Protein AF-A0A8J4E881-F1 (afdb_monomer_lite)

Structure (mmCIF, N/CA/C/O backbone):
data_AF-A0A8J4E881-F1
#
_entry.id   AF-A0A8J4E881-F1
#
loop_
_atom_site.group_PDB
_atom_site.id
_atom_site.type_symbol
_atom_site.label_atom_id
_atom_site.label_alt_id
_atom_site.label_comp_id
_atom_site.label_asym_id
_atom_site.label_entity_id
_atom_site.label_seq_id
_atom_site.pdbx_PDB_ins_code
_atom_site.Cartn_x
_atom_site.Cartn_y
_atom_site.Cartn_z
_atom_site.occupancy
_atom_site.B_iso_or_equiv
_atom_site.auth_seq_id
_atom_site.auth_comp_id
_atom_site.auth_asym_id
_atom_site.auth_atom_id
_atom_site.pdbx_PDB_model_num
ATOM 1 N N . MET A 1 1 ? -41.630 -57.497 11.246 1.00 47.59 1 MET A N 1
ATOM 2 C CA . MET A 1 1 ? -40.999 -56.738 12.347 1.00 47.59 1 MET A CA 1
ATOM 3 C C . MET A 1 1 ? -40.760 -55.326 11.816 1.00 47.59 1 MET A C 1
ATOM 5 O O . MET A 1 1 ? -39.947 -55.170 10.918 1.00 47.59 1 MET A O 1
ATOM 9 N N . GLN A 1 2 ? -41.585 -54.354 12.213 1.00 46.34 2 GLN A N 1
ATOM 10 C CA . GLN A 1 2 ? -41.652 -53.006 11.626 1.00 46.34 2 GLN A CA 1
ATOM 11 C C . GLN A 1 2 ? -41.188 -52.011 12.700 1.00 46.34 2 GLN A C 1
ATOM 13 O O . GLN A 1 2 ? -41.728 -52.010 13.803 1.00 46.34 2 GLN A O 1
ATOM 18 N N . VAL A 1 3 ? -40.149 -51.227 12.415 1.00 49.75 3 VAL A N 1
ATOM 19 C CA . VAL A 1 3 ? -39.650 -50.172 13.313 1.00 49.75 3 VAL A CA 1
ATOM 20 C C . VAL A 1 3 ? -40.507 -48.911 13.144 1.00 49.75 3 VAL A C 1
ATOM 22 O O . VAL A 1 3 ? -40.731 -48.503 12.004 1.00 49.75 3 VAL A O 1
ATOM 25 N N . PRO A 1 4 ? -41.001 -48.275 14.223 1.00 56.31 4 PRO A N 1
ATOM 26 C CA . PRO A 1 4 ? -41.816 -47.076 14.087 1.00 56.31 4 PRO A CA 1
ATOM 27 C C . PRO A 1 4 ? -40.945 -45.857 13.758 1.00 56.31 4 PRO A C 1
ATOM 29 O O . PRO A 1 4 ? -39.987 -45.540 14.464 1.00 56.31 4 PRO A O 1
ATOM 32 N N . PHE A 1 5 ? -41.317 -45.147 12.695 1.00 55.34 5 PHE A N 1
ATOM 33 C CA . PHE A 1 5 ? -40.780 -43.835 12.348 1.00 55.34 5 PHE A CA 1
ATOM 34 C C . PHE A 1 5 ? -41.297 -42.802 13.362 1.00 55.34 5 PHE A C 1
ATOM 36 O O . PHE A 1 5 ? -42.492 -42.512 13.408 1.00 55.34 5 PHE A O 1
ATOM 43 N N . ARG A 1 6 ? -40.414 -42.262 14.211 1.00 55.28 6 ARG A N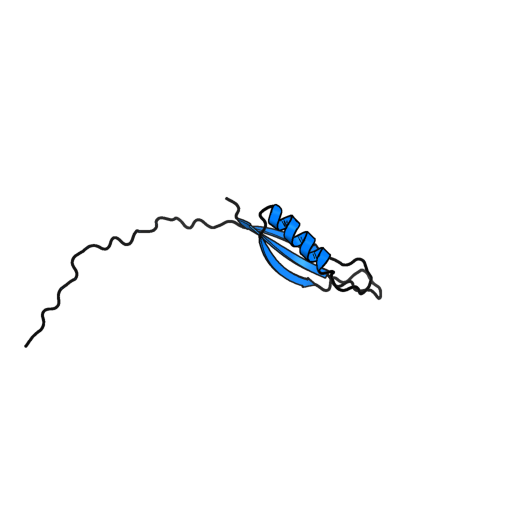 1
ATOM 44 C CA . ARG A 1 6 ? -40.730 -41.116 15.079 1.00 55.28 6 ARG A CA 1
ATOM 45 C C . ARG A 1 6 ? -40.500 -39.821 14.305 1.00 55.28 6 ARG A C 1
ATOM 47 O O . ARG A 1 6 ? -39.376 -39.537 13.906 1.00 55.28 6 ARG A O 1
ATOM 54 N N . LEU A 1 7 ? -41.552 -39.019 14.155 1.00 51.12 7 LEU A N 1
ATOM 55 C CA . LEU A 1 7 ? -41.436 -37.617 13.752 1.00 51.12 7 LEU A CA 1
ATOM 56 C C . LEU A 1 7 ? -40.688 -36.842 14.853 1.00 51.12 7 LEU A C 1
ATOM 58 O O . LEU A 1 7 ? -41.065 -36.965 16.022 1.00 51.12 7 L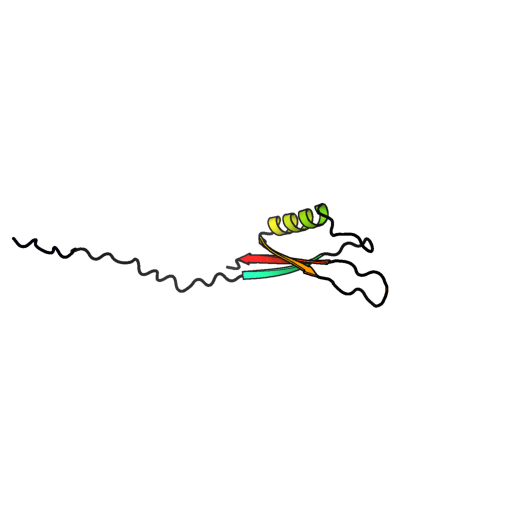EU A O 1
ATOM 62 N N . PRO A 1 8 ? -39.671 -36.026 14.534 1.00 48.16 8 PRO A N 1
ATOM 63 C CA . PRO A 1 8 ? -39.134 -35.085 15.503 1.00 48.16 8 PRO A CA 1
ATOM 64 C C . PRO A 1 8 ? -40.148 -33.953 15.734 1.00 48.16 8 PRO A C 1
ATOM 66 O O . PRO A 1 8 ? -40.308 -33.050 14.917 1.00 48.16 8 PRO A O 1
ATOM 69 N N . THR A 1 9 ? -40.843 -33.995 16.870 1.00 60.22 9 THR A N 1
ATOM 70 C CA . THR A 1 9 ? -41.523 -32.836 17.457 1.00 60.22 9 THR A CA 1
ATOM 71 C C . THR A 1 9 ? -40.499 -31.954 18.155 1.00 60.22 9 THR A C 1
ATOM 73 O O . THR A 1 9 ? -40.041 -32.286 19.244 1.00 60.22 9 THR A O 1
ATOM 76 N N . SER A 1 10 ? -40.158 -30.829 17.542 1.00 51.03 10 SER A N 1
ATOM 77 C CA . SER A 1 10 ? -39.988 -29.537 18.213 1.00 51.03 10 SER A CA 1
ATOM 78 C C . SER A 1 10 ? -39.627 -28.524 17.141 1.00 51.03 10 SER A C 1
ATOM 80 O O . SER A 1 10 ? -38.713 -28.744 16.351 1.00 51.03 10 SER A O 1
ATOM 82 N N . ALA A 1 11 ? -40.378 -27.430 17.098 1.00 57.59 11 ALA A N 1
ATOM 83 C CA . ALA A 1 11 ? -40.108 -26.294 16.246 1.00 57.59 11 ALA A CA 1
ATOM 84 C C . ALA A 1 11 ? -38.707 -25.746 16.548 1.00 57.59 11 ALA A C 1
ATOM 86 O O . ALA A 1 11 ? -38.519 -24.933 17.455 1.00 57.59 11 ALA A O 1
ATOM 87 N N . SER A 1 12 ? -37.718 -26.159 15.760 1.00 49.34 12 SER A N 1
ATOM 88 C CA . SER A 1 12 ? -36.522 -25.361 15.559 1.00 49.34 12 SER A CA 1
ATOM 89 C C . SER A 1 12 ? -36.987 -24.085 14.871 1.00 49.34 12 SER A C 1
ATOM 91 O O . SER A 1 12 ? -37.141 -24.039 13.652 1.00 49.34 12 SER A O 1
ATOM 93 N N . ARG A 1 13 ? -37.259 -23.043 15.664 1.00 54.41 13 ARG A N 1
ATOM 94 C CA . ARG A 1 13 ? -37.152 -21.676 15.164 1.00 54.41 13 ARG A CA 1
ATOM 95 C C . ARG A 1 13 ? -35.738 -21.572 14.619 1.00 54.41 13 ARG A C 1
ATOM 97 O O . ARG A 1 13 ? -34.789 -21.421 15.382 1.00 54.41 13 ARG A O 1
ATOM 104 N N . VAL A 1 14 ? -35.602 -21.702 13.305 1.00 58.38 14 VAL A N 1
ATOM 105 C CA . VAL A 1 14 ? -34.510 -21.049 12.601 1.00 58.38 14 VAL A CA 1
ATOM 106 C C . VAL A 1 14 ? -34.592 -19.604 13.090 1.00 58.38 14 VAL A C 1
ATOM 108 O O . VAL A 1 14 ? -35.673 -19.019 12.953 1.00 58.38 14 VAL A O 1
ATOM 111 N N . PRO A 1 15 ? -33.572 -19.043 13.768 1.00 53.81 15 PRO A N 1
ATOM 112 C CA . PRO A 1 15 ? -33.561 -17.611 13.979 1.00 53.81 15 PRO A CA 1
ATOM 113 C C . PRO A 1 15 ? -33.583 -17.027 12.574 1.00 53.81 15 PRO A C 1
ATOM 115 O O . PRO A 1 15 ? -32.623 -17.146 11.819 1.00 53.81 15 PRO A O 1
ATOM 118 N N . MET A 1 16 ? -34.757 -16.537 12.191 1.00 50.41 16 MET A N 1
ATOM 119 C CA . MET A 1 16 ? -34.968 -15.771 10.987 1.00 50.41 16 MET A CA 1
ATOM 120 C C . MET A 1 16 ? -34.074 -14.561 11.203 1.00 50.41 16 MET A C 1
ATOM 122 O O . MET A 1 16 ? -34.390 -13.690 12.013 1.00 50.41 16 MET A O 1
ATOM 126 N N . SER A 1 17 ? -32.878 -14.600 10.623 1.00 55.50 17 SER A N 1
ATOM 127 C CA . SER A 1 17 ? -31.961 -13.479 10.623 1.00 55.50 17 SER A CA 1
ATOM 128 C C . SER A 1 17 ? -32.610 -12.417 9.752 1.00 55.50 17 SER A C 1
ATOM 130 O O . SER A 1 17 ? -32.323 -12.284 8.566 1.00 55.50 17 SER A O 1
ATOM 132 N N . ASP A 1 18 ? -33.510 -11.659 10.373 1.00 57.19 18 ASP A N 1
ATOM 133 C CA . ASP A 1 18 ? -33.899 -10.325 9.947 1.00 57.19 18 ASP A CA 1
ATOM 134 C C . ASP A 1 18 ? -32.702 -9.397 10.204 1.00 57.19 18 ASP A C 1
ATOM 136 O O . ASP A 1 18 ? -32.671 -8.527 11.071 1.00 57.19 18 ASP A O 1
ATOM 140 N N . HIS A 1 19 ? -31.609 -9.705 9.519 1.00 55.97 19 HIS A N 1
ATOM 141 C CA . HIS A 1 19 ? -30.517 -8.792 9.283 1.00 55.97 19 HIS A CA 1
ATOM 142 C C . HIS A 1 19 ? -30.721 -8.411 7.834 1.00 55.97 19 HIS A C 1
ATOM 144 O O . HIS A 1 19 ? -30.141 -9.029 6.939 1.00 55.97 19 HIS A O 1
ATOM 150 N N . GLY A 1 20 ? -31.625 -7.451 7.602 1.00 51.19 20 GLY A N 1
ATOM 151 C CA . GLY A 1 20 ? -31.655 -6.727 6.339 1.00 51.19 20 GLY A CA 1
ATOM 152 C C . GLY A 1 20 ? -30.208 -6.446 5.976 1.00 51.19 20 GLY A C 1
ATOM 153 O O . GLY A 1 20 ? -29.506 -5.867 6.800 1.00 51.19 20 GLY A O 1
ATOM 154 N N . LEU A 1 21 ? -29.763 -7.021 4.853 1.00 59.94 21 LEU A N 1
ATOM 155 C CA . LEU A 1 21 ? -28.367 -7.123 4.439 1.00 59.94 21 LEU A CA 1
ATOM 156 C C . LEU A 1 21 ? -27.646 -5.832 4.830 1.00 59.94 21 LEU A C 1
ATOM 158 O O . LEU A 1 21 ? -27.808 -4.817 4.153 1.00 59.94 21 LEU A O 1
ATOM 162 N N . MET A 1 22 ? -26.923 -5.837 5.957 1.00 61.16 22 MET A N 1
ATOM 163 C CA . MET A 1 22 ? -26.045 -4.728 6.289 1.00 61.16 22 MET A CA 1
ATOM 164 C C . MET A 1 22 ? -24.958 -4.822 5.239 1.00 61.16 22 MET A C 1
ATOM 166 O O . MET A 1 22 ? -24.027 -5.615 5.354 1.00 61.16 22 MET A O 1
ATOM 170 N N . VAL A 1 23 ? -25.161 -4.106 4.137 1.00 71.88 23 VAL A N 1
ATOM 171 C CA . VAL A 1 23 ? -24.156 -3.964 3.103 1.00 71.88 23 VAL A CA 1
ATOM 172 C C . VAL A 1 23 ? -23.027 -3.227 3.792 1.00 71.88 23 VAL A C 1
ATOM 174 O O . VAL A 1 23 ? -23.134 -2.026 4.038 1.00 71.88 23 VAL A O 1
ATOM 177 N N . GLU A 1 24 ? -21.979 -3.956 4.166 1.00 82.62 24 GLU A N 1
ATOM 178 C CA . GLU A 1 24 ? -20.736 -3.333 4.587 1.00 82.62 24 GLU A CA 1
ATOM 179 C C . GLU A 1 24 ? -20.296 -2.425 3.440 1.00 82.62 24 GLU A C 1
ATOM 181 O O . GLU A 1 24 ? -19.971 -2.880 2.340 1.00 82.62 24 GLU A O 1
ATOM 186 N N . ARG A 1 25 ? -20.387 -1.115 3.669 1.00 92.00 25 ARG A N 1
ATOM 187 C CA . ARG A 1 25 ? -19.917 -0.120 2.715 1.00 92.00 25 ARG A CA 1
ATOM 188 C C . ARG A 1 25 ? -18.425 0.020 2.923 1.00 92.00 25 ARG A C 1
ATOM 190 O O . ARG A 1 25 ? -17.958 0.101 4.056 1.00 92.00 25 ARG A O 1
ATOM 197 N N . TYR A 1 26 ? -17.684 0.064 1.830 1.00 95.44 26 TYR A N 1
ATOM 198 C CA . TYR A 1 26 ? -16.241 0.218 1.870 1.00 95.44 26 TYR A CA 1
ATOM 199 C C . TYR A 1 26 ? -15.839 1.547 1.252 1.00 95.44 26 TYR A C 1
ATOM 201 O O . TYR A 1 26 ? -16.373 1.961 0.222 1.00 95.44 26 TYR A O 1
ATOM 209 N N . GLU A 1 27 ? -14.862 2.194 1.875 1.00 97.44 27 GLU A N 1
ATOM 210 C CA . GLU A 1 27 ? -14.090 3.259 1.255 1.00 97.44 27 GLU A CA 1
ATOM 211 C C . GLU A 1 27 ? -12.774 2.671 0.760 1.00 97.44 27 GLU A C 1
ATOM 213 O O . GLU A 1 27 ? -12.132 1.891 1.469 1.00 97.44 27 GLU A O 1
ATOM 218 N N . TYR A 1 28 ? -12.371 3.065 -0.447 1.00 98.12 28 TYR A N 1
ATOM 219 C CA . TYR A 1 28 ? -11.123 2.642 -1.066 1.00 98.12 28 TYR A CA 1
ATOM 220 C C . TYR A 1 28 ? -10.186 3.832 -1.234 1.00 98.12 28 TYR A C 1
ATOM 222 O O . TYR A 1 28 ? -10.596 4.906 -1.674 1.00 98.12 28 TYR A O 1
ATOM 230 N N . LYS A 1 29 ? -8.907 3.616 -0.938 1.00 98.00 29 LYS A N 1
ATOM 231 C CA . LYS A 1 29 ? -7.827 4.570 -1.209 1.00 98.00 29 LYS A CA 1
ATOM 232 C C . LYS A 1 29 ? -6.785 3.880 -2.075 1.00 98.00 29 LYS A C 1
ATOM 234 O O . LYS A 1 29 ? -6.308 2.808 -1.721 1.00 98.00 29 LYS A O 1
ATOM 239 N N . VAL A 1 30 ? -6.413 4.502 -3.190 1.00 96.50 30 VAL A N 1
ATOM 240 C CA . VAL A 1 30 ? -5.367 3.997 -4.088 1.00 96.50 30 VAL A CA 1
ATOM 241 C C . VAL A 1 30 ? -4.200 4.971 -4.073 1.00 96.50 30 VAL A C 1
ATOM 243 O O . VAL A 1 30 ? -4.388 6.166 -4.298 1.00 96.50 30 VAL A O 1
ATOM 246 N N . LEU A 1 31 ? -3.003 4.463 -3.801 1.00 94.56 31 LEU A N 1
ATOM 247 C CA . LEU A 1 31 ? -1.762 5.225 -3.841 1.00 94.56 31 LEU A CA 1
ATOM 248 C C . LEU A 1 31 ? -0.885 4.731 -4.977 1.00 94.56 31 LEU A C 1
ATOM 250 O O . LEU A 1 31 ? -0.724 3.528 -5.165 1.00 94.56 31 LEU A O 1
ATOM 254 N N . GLU A 1 32 ? -0.263 5.669 -5.678 1.00 90.50 32 GLU A N 1
ATOM 255 C CA . GLU A 1 32 ? 0.801 5.380 -6.626 1.00 90.50 32 GLU A CA 1
ATOM 256 C C . GLU A 1 32 ? 2.150 5.646 -5.953 1.00 90.50 32 GLU A C 1
ATOM 258 O O . GLU A 1 32 ? 2.484 6.782 -5.611 1.00 90.50 32 GLU A O 1
ATOM 263 N N . LEU A 1 33 ? 2.930 4.589 -5.746 1.00 88.88 33 LEU A N 1
ATOM 264 C CA . LEU A 1 33 ? 4.274 4.670 -5.195 1.00 88.88 33 LEU A CA 1
ATOM 265 C C . LEU A 1 33 ? 5.289 4.543 -6.328 1.00 88.88 33 LEU A C 1
ATOM 267 O O . LEU A 1 33 ? 5.240 3.604 -7.118 1.00 88.88 33 LEU A O 1
ATOM 271 N N . ARG A 1 34 ? 6.256 5.461 -6.370 1.00 82.44 34 ARG A N 1
ATOM 272 C CA . ARG A 1 34 ? 7.390 5.431 -7.306 1.00 82.44 34 ARG A CA 1
ATOM 273 C C . ARG A 1 34 ? 8.703 5.580 -6.575 1.00 82.44 34 ARG A C 1
ATOM 275 O O . ARG A 1 34 ? 8.770 6.33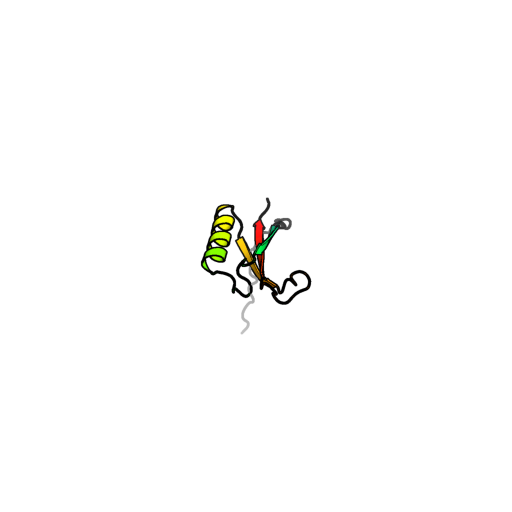1 -5.595 1.00 82.44 34 ARG A O 1
ATOM 282 N N . GLU A 1 35 ? 9.745 4.945 -7.089 1.00 79.94 35 GLU A N 1
ATOM 283 C CA . GLU A 1 35 ? 11.109 5.251 -6.674 1.00 79.94 35 GLU A CA 1
ATOM 284 C C . GLU A 1 35 ? 11.684 6.386 -7.535 1.00 79.94 35 GLU A C 1
ATOM 286 O O . GLU A 1 35 ? 11.480 6.426 -8.745 1.00 79.94 35 GLU A O 1
ATOM 291 N N . LYS A 1 36 ? 12.350 7.365 -6.911 1.00 68.38 36 LYS A N 1
ATOM 292 C CA . LYS A 1 36 ? 12.918 8.521 -7.632 1.00 68.38 36 LYS A CA 1
ATOM 293 C C . LYS A 1 36 ? 14.249 8.183 -8.306 1.00 68.38 36 LYS A C 1
ATOM 295 O O . LYS A 1 36 ? 14.685 8.915 -9.191 1.00 68.38 36 LYS A O 1
ATOM 300 N N . MET A 1 37 ? 14.883 7.087 -7.894 1.00 62.19 37 MET A N 1
ATOM 301 C CA . MET A 1 37 ? 16.089 6.572 -8.532 1.00 62.19 37 MET A CA 1
ATOM 302 C C . MET A 1 37 ? 15.720 5.987 -9.897 1.00 62.19 37 MET A C 1
ATOM 304 O O . MET A 1 37 ? 14.938 5.043 -9.983 1.00 62.19 37 MET A O 1
ATOM 308 N N . ILE A 1 38 ? 16.273 6.555 -10.971 1.00 60.44 38 ILE A N 1
ATOM 309 C CA . ILE A 1 38 ? 16.072 6.072 -12.343 1.00 60.44 38 ILE A CA 1
ATOM 310 C C . ILE A 1 38 ? 16.499 4.597 -12.410 1.00 60.44 38 ILE A C 1
ATOM 312 O O . ILE A 1 38 ? 17.645 4.274 -12.107 1.00 60.44 38 ILE A O 1
ATOM 316 N N . GLY A 1 39 ? 15.574 3.706 -12.779 1.00 60.38 39 GLY A N 1
ATOM 317 C CA . GLY A 1 39 ? 15.812 2.256 -12.820 1.00 60.38 39 GLY A CA 1
ATOM 318 C C . GLY A 1 39 ? 15.880 1.562 -11.451 1.00 60.38 39 GLY A C 1
ATOM 319 O O . GLY A 1 39 ? 16.237 0.387 -11.382 1.00 60.38 39 GLY A O 1
ATOM 320 N N . GLY A 1 40 ? 15.561 2.263 -10.359 1.00 64.94 40 GLY A N 1
ATOM 321 C CA . GLY A 1 40 ? 15.538 1.706 -9.011 1.00 64.94 40 GLY A CA 1
ATOM 322 C C . GLY A 1 40 ? 14.261 0.910 -8.747 1.00 64.94 40 GLY A C 1
ATOM 323 O O . GLY A 1 40 ? 13.160 1.428 -8.917 1.00 64.94 40 GLY A O 1
ATOM 324 N N . LYS A 1 41 ? 14.410 -0.341 -8.297 1.00 72.19 41 LYS A N 1
ATOM 325 C CA . LYS A 1 41 ? 13.303 -1.141 -7.751 1.00 72.19 41 LYS A CA 1
ATOM 326 C C . LYS A 1 41 ? 12.676 -0.413 -6.555 1.00 72.19 41 LYS A C 1
ATOM 328 O O . LYS A 1 41 ? 13.382 0.284 -5.827 1.00 72.19 41 LYS A O 1
ATOM 333 N N . MET A 1 42 ? 11.376 -0.609 -6.326 1.00 84.00 42 MET A N 1
ATOM 334 C CA . MET A 1 42 ? 10.692 -0.076 -5.141 1.00 84.00 42 MET A CA 1
ATOM 335 C C . MET A 1 42 ? 11.420 -0.491 -3.855 1.00 84.00 42 MET A C 1
ATOM 337 O O . MET A 1 42 ? 11.665 -1.679 -3.642 1.00 84.00 42 MET A O 1
ATOM 341 N N . SER A 1 43 ? 11.733 0.476 -2.989 1.00 86.38 43 SER A N 1
ATOM 342 C CA . SER A 1 43 ? 12.310 0.188 -1.674 1.00 86.38 43 SER A CA 1
ATOM 343 C C . SER A 1 43 ? 11.290 -0.503 -0.762 1.00 86.38 43 SER A C 1
ATOM 345 O O . SER A 1 43 ? 10.162 -0.026 -0.605 1.00 86.38 43 SER A O 1
ATOM 347 N N . GLY A 1 44 ? 11.710 -1.604 -0.131 1.00 90.38 44 GLY A N 1
ATOM 348 C CA . GLY A 1 44 ? 10.920 -2.314 0.877 1.00 90.38 44 GLY A CA 1
ATOM 349 C C . GLY A 1 44 ? 10.585 -1.424 2.072 1.00 90.38 44 GLY A C 1
ATOM 350 O O . GLY A 1 44 ? 9.416 -1.318 2.425 1.00 90.38 44 GLY A O 1
ATOM 351 N N . ASP A 1 45 ? 11.570 -0.696 2.605 1.00 92.56 45 ASP A N 1
ATOM 352 C CA . ASP A 1 45 ? 11.396 0.207 3.755 1.00 92.56 45 ASP A CA 1
ATOM 353 C C . ASP A 1 45 ? 10.356 1.296 3.470 1.00 92.56 45 ASP A C 1
ATOM 355 O O . ASP A 1 45 ? 9.534 1.648 4.316 1.00 92.56 45 ASP A O 1
ATOM 359 N N . LYS A 1 46 ? 10.358 1.819 2.238 1.00 91.00 46 LYS A N 1
ATOM 360 C CA . LYS A 1 46 ? 9.381 2.821 1.806 1.00 91.00 46 LYS A CA 1
ATOM 361 C C . LYS A 1 46 ? 7.975 2.235 1.739 1.00 91.00 46 LYS A C 1
ATOM 363 O O . LYS A 1 46 ? 7.027 2.887 2.174 1.00 91.00 46 LYS A O 1
ATOM 368 N N . LEU A 1 47 ? 7.834 1.031 1.183 1.00 93.19 47 LEU A N 1
ATOM 369 C CA . LEU A 1 47 ? 6.547 0.344 1.134 1.00 93.19 47 LEU A CA 1
ATOM 370 C C . LEU A 1 47 ? 6.046 0.036 2.551 1.00 93.19 47 LEU A C 1
ATOM 372 O O . LEU A 1 47 ? 4.900 0.347 2.862 1.00 93.19 47 LEU A O 1
ATOM 376 N N . GLU A 1 48 ? 6.904 -0.505 3.415 1.00 96.81 48 GLU A N 1
ATOM 377 C CA . GLU A 1 48 ? 6.580 -0.811 4.810 1.00 96.81 48 GLU A CA 1
ATOM 378 C C . GLU A 1 48 ? 6.112 0.436 5.570 1.00 96.81 48 GLU A C 1
ATOM 380 O O . GLU A 1 48 ? 5.072 0.400 6.231 1.00 96.81 48 GLU A O 1
ATOM 385 N N . HIS A 1 49 ? 6.823 1.557 5.422 1.00 97.06 49 HIS A N 1
ATOM 386 C CA . HIS A 1 49 ? 6.443 2.819 6.051 1.00 97.06 49 HIS A CA 1
ATOM 387 C C . HIS A 1 49 ? 5.031 3.262 5.642 1.00 97.06 49 HIS A C 1
ATOM 389 O O . HIS A 1 49 ? 4.204 3.544 6.508 1.00 97.06 49 HIS A O 1
ATOM 395 N N . VAL A 1 50 ? 4.728 3.252 4.338 1.00 96.88 50 VAL A N 1
ATOM 396 C CA . VAL A 1 50 ? 3.404 3.634 3.814 1.00 96.88 50 VAL A CA 1
ATOM 397 C C . VAL A 1 50 ? 2.308 2.689 4.316 1.00 96.88 50 VAL A C 1
ATOM 399 O O . VAL A 1 50 ? 1.226 3.140 4.696 1.00 96.88 50 VAL A O 1
ATOM 402 N N . LEU A 1 51 ? 2.567 1.378 4.336 1.00 98.12 51 LEU A N 1
ATOM 403 C CA . LEU A 1 51 ? 1.603 0.395 4.837 1.00 98.12 51 LEU A CA 1
ATOM 404 C C .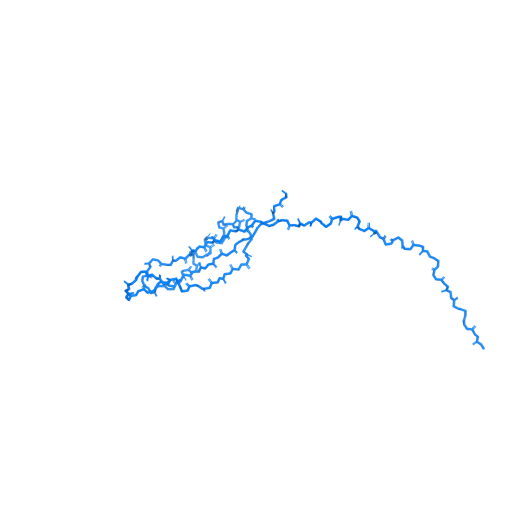 LEU A 1 51 ? 1.272 0.642 6.313 1.00 98.12 51 LEU A C 1
ATOM 406 O O . LEU A 1 51 ? 0.095 0.678 6.675 1.00 98.12 51 LEU A O 1
ATOM 410 N N . ASN A 1 52 ? 2.293 0.860 7.143 1.00 98.44 52 ASN A N 1
ATOM 411 C CA . ASN A 1 52 ? 2.122 1.097 8.574 1.00 98.44 52 ASN A CA 1
ATOM 412 C C . ASN A 1 52 ? 1.450 2.446 8.869 1.00 98.44 52 ASN A C 1
ATOM 414 O O . ASN A 1 52 ? 0.585 2.517 9.744 1.00 98.44 52 ASN A O 1
ATOM 418 N N . GLU A 1 53 ? 1.781 3.500 8.117 1.00 98.50 53 GLU A N 1
ATOM 419 C CA . GLU A 1 53 ? 1.138 4.813 8.244 1.00 98.50 53 GLU A CA 1
ATOM 420 C C . GLU A 1 53 ? -0.379 4.717 8.010 1.00 98.50 53 GLU A C 1
ATOM 422 O O . GLU A 1 53 ? -1.176 5.227 8.804 1.00 98.50 53 GLU A O 1
ATOM 427 N N . HIS A 1 54 ? -0.799 4.023 6.948 1.00 98.31 54 HIS A N 1
ATOM 428 C CA . HIS A 1 54 ? -2.218 3.852 6.642 1.00 98.31 54 HIS A CA 1
ATOM 429 C C . HIS A 1 54 ? -2.917 2.866 7.578 1.00 98.31 54 HIS A C 1
ATOM 431 O O . HIS A 1 54 ? -4.064 3.117 7.960 1.00 98.31 54 HIS A O 1
ATOM 437 N N . ALA A 1 55 ? -2.233 1.807 8.017 1.00 97.94 55 ALA A N 1
ATOM 438 C CA . ALA A 1 55 ? -2.753 0.911 9.047 1.00 97.94 55 ALA A CA 1
ATOM 439 C C . ALA A 1 55 ? -3.083 1.671 10.344 1.00 97.94 55 ALA A C 1
ATOM 441 O O . ALA A 1 55 ? -4.166 1.490 10.901 1.00 97.94 55 ALA A O 1
ATOM 442 N N . GLY A 1 56 ? -2.218 2.603 10.765 1.00 97.81 56 GLY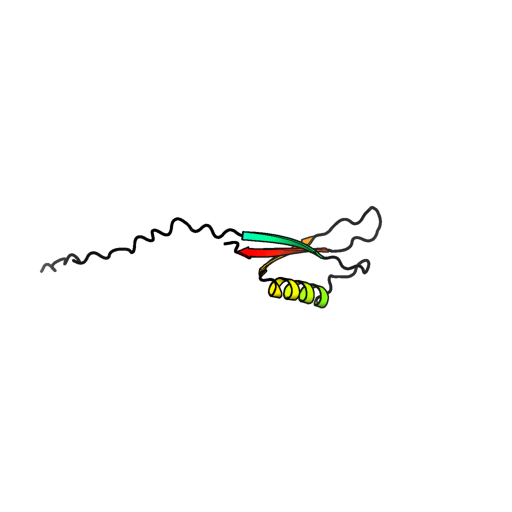 A N 1
ATOM 443 C CA . GLY A 1 56 ? -2.463 3.477 11.921 1.00 97.81 56 GLY A CA 1
ATOM 444 C C . GLY A 1 56 ? -3.688 4.393 11.780 1.00 97.81 56 GLY A C 1
ATOM 445 O O . GLY A 1 56 ? -4.237 4.850 12.778 1.00 97.81 56 GLY A O 1
ATOM 446 N N . GLN A 1 57 ? -4.158 4.622 10.552 1.00 97.31 57 GLN A N 1
ATOM 447 C CA . GLN A 1 57 ? -5.355 5.410 10.233 1.00 97.31 57 GLN A CA 1
ATOM 448 C C . GLN A 1 57 ? -6.616 4.538 10.039 1.00 97.31 57 GLN A C 1
ATOM 450 O O . GLN A 1 57 ? -7.651 5.040 9.593 1.00 97.31 57 GLN A O 1
ATOM 455 N N . GLY A 1 58 ? -6.540 3.235 10.336 1.00 97.00 58 GLY A N 1
ATOM 456 C CA . GLY A 1 58 ? -7.658 2.295 10.209 1.00 97.00 58 GLY A CA 1
ATOM 457 C C . GLY A 1 58 ? -7.881 1.751 8.795 1.00 97.00 58 GLY A C 1
ATOM 458 O O . GLY A 1 58 ? -8.932 1.172 8.523 1.00 97.00 58 GLY A O 1
ATOM 459 N N . TRP A 1 59 ? -6.920 1.929 7.885 1.00 98.38 59 TRP A N 1
ATOM 460 C CA . TRP A 1 59 ? -6.971 1.321 6.556 1.00 98.38 59 TRP A CA 1
ATOM 461 C C . TRP A 1 59 ? -6.385 -0.090 6.566 1.00 98.38 59 TRP A C 1
ATOM 463 O O . TRP A 1 59 ? -5.368 -0.351 7.205 1.00 98.38 59 TRP A O 1
ATOM 473 N N . ARG A 1 60 ? -6.976 -0.996 5.786 1.00 98.06 60 ARG A N 1
ATOM 474 C CA . ARG A 1 60 ? -6.446 -2.340 5.534 1.00 98.06 60 ARG A CA 1
ATOM 475 C C . ARG A 1 60 ? -5.881 -2.424 4.123 1.00 98.06 60 ARG A C 1
ATOM 477 O O . ARG A 1 60 ? -6.514 -1.959 3.178 1.00 98.06 60 ARG A O 1
ATOM 484 N N . LEU A 1 61 ? -4.723 -3.062 3.959 1.00 98.25 61 LEU A N 1
ATOM 485 C CA . LEU A 1 61 ? -4.201 -3.388 2.633 1.00 98.25 61 LEU A CA 1
ATOM 486 C C . LEU A 1 61 ? -5.158 -4.350 1.914 1.00 98.25 61 LEU A C 1
ATOM 488 O O . LEU A 1 61 ? -5.475 -5.419 2.435 1.00 98.25 61 LEU A O 1
ATOM 492 N N . LYS A 1 62 ? -5.579 -3.983 0.702 1.00 98.00 62 LYS A N 1
ATOM 493 C CA . LYS A 1 62 ? -6.406 -4.822 -0.168 1.00 98.00 62 LYS A CA 1
ATOM 494 C C . LYS A 1 62 ? -5.591 -5.490 -1.266 1.00 98.00 62 LYS A C 1
ATOM 496 O O . LYS A 1 62 ? -5.722 -6.691 -1.480 1.00 98.00 62 LYS A O 1
ATOM 501 N N . ALA A 1 63 ? -4.782 -4.712 -1.979 1.00 97.12 63 ALA A N 1
ATOM 502 C CA . ALA A 1 63 ? -4.017 -5.208 -3.115 1.00 97.12 63 ALA A CA 1
ATOM 503 C C . ALA A 1 63 ? -2.780 -4.348 -3.385 1.00 97.12 63 ALA A C 1
ATOM 505 O O . ALA A 1 63 ? -2.793 -3.138 -3.162 1.00 97.12 63 ALA A O 1
ATOM 506 N N . ILE A 1 64 ? -1.743 -4.978 -3.935 1.00 95.12 64 ILE A N 1
ATOM 507 C CA . ILE A 1 64 ? -0.581 -4.312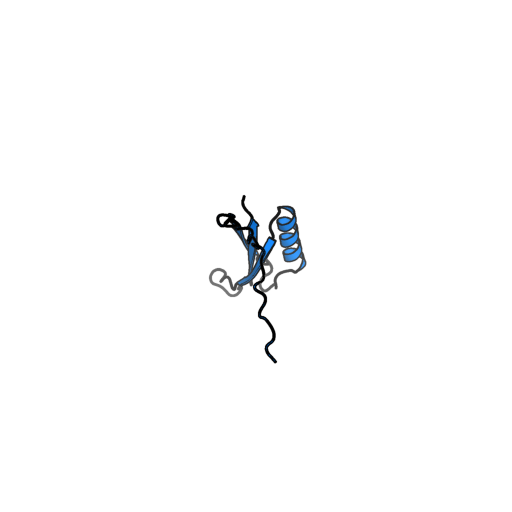 -4.528 1.00 95.12 64 ILE A CA 1
ATOM 508 C C . ILE A 1 64 ? -0.483 -4.791 -5.973 1.00 95.12 64 ILE A C 1
ATOM 510 O O . ILE A 1 64 ? -0.480 -5.993 -6.226 1.00 95.12 64 ILE A O 1
ATOM 514 N N . THR A 1 65 ? -0.421 -3.856 -6.915 1.00 90.75 65 THR A N 1
ATOM 515 C CA . THR A 1 65 ? -0.284 -4.143 -8.348 1.00 90.75 65 THR A CA 1
ATOM 516 C C . THR A 1 65 ? 0.961 -3.442 -8.872 1.00 90.75 65 THR A C 1
ATOM 518 O O . THR A 1 65 ? 1.109 -2.237 -8.667 1.00 90.75 65 THR A O 1
ATOM 521 N N . SER A 1 66 ? 1.859 -4.173 -9.539 1.00 85.75 66 SER A N 1
ATOM 522 C CA . SER A 1 66 ? 2.958 -3.531 -10.268 1.00 85.75 66 SER A CA 1
ATOM 523 C C . SER A 1 66 ? 2.393 -2.812 -11.490 1.00 85.75 66 SER A C 1
ATOM 525 O O . SER A 1 66 ? 1.578 -3.372 -12.226 1.00 85.75 66 SER A O 1
ATOM 527 N N . ALA A 1 67 ? 2.787 -1.558 -11.672 1.00 74.38 67 ALA A N 1
ATOM 528 C CA . ALA A 1 67 ? 2.370 -0.733 -12.788 1.00 74.38 67 ALA A CA 1
ATOM 529 C C . ALA A 1 67 ? 3.608 -0.139 -13.464 1.00 74.38 67 ALA A C 1
ATOM 531 O O . ALA A 1 67 ? 4.330 0.687 -12.897 1.00 74.38 67 ALA A O 1
ATOM 532 N N . GLU A 1 68 ? 3.819 -0.512 -14.724 1.00 68.19 68 GLU A N 1
ATOM 533 C CA . GLU A 1 68 ? 4.712 0.229 -15.605 1.00 68.19 68 GLU A CA 1
ATOM 534 C C . GLU A 1 68 ? 4.048 1.554 -15.961 1.00 68.19 68 GLU A C 1
ATOM 536 O O . GLU A 1 68 ? 3.286 1.660 -16.927 1.00 68.19 68 GLU A O 1
ATOM 541 N N . VAL A 1 69 ? 4.310 2.596 -15.178 1.00 59.16 69 VAL A N 1
ATOM 542 C CA . VAL A 1 69 ? 3.789 3.901 -15.551 1.00 59.16 69 VAL A CA 1
ATOM 543 C C . VAL A 1 69 ? 4.811 4.593 -16.431 1.00 59.16 69 VAL A C 1
ATOM 545 O O . VAL A 1 69 ? 5.802 5.139 -15.944 1.00 59.16 69 VAL A O 1
ATOM 548 N N . LYS A 1 70 ? 4.540 4.561 -17.739 1.00 58.22 70 LYS A N 1
ATOM 549 C CA . LYS A 1 70 ? 5.306 5.245 -18.785 1.00 58.22 70 LYS A CA 1
ATOM 550 C C . LYS A 1 70 ? 5.601 6.688 -18.360 1.00 58.22 70 LYS A C 1
ATOM 552 O O . LYS A 1 70 ? 4.738 7.562 -18.428 1.00 58.22 70 LYS A O 1
ATOM 557 N N . GLY A 1 71 ? 6.825 6.928 -17.897 1.00 53.28 71 GLY A N 1
ATOM 558 C CA . GLY A 1 71 ? 7.365 8.271 -17.743 1.00 53.28 71 GLY A CA 1
ATOM 559 C C . GLY A 1 71 ? 7.449 8.918 -19.123 1.00 53.28 71 GLY A C 1
ATOM 560 O O . GLY A 1 71 ? 7.698 8.234 -20.114 1.00 53.28 71 GLY A O 1
ATOM 561 N N . ARG A 1 72 ? 7.177 10.222 -19.190 1.00 54.22 72 ARG A N 1
ATOM 562 C CA . ARG A 1 72 ? 7.321 11.065 -20.385 1.00 54.22 72 ARG A CA 1
ATOM 563 C C . ARG A 1 72 ? 8.509 10.626 -21.258 1.00 54.22 72 ARG A C 1
ATOM 565 O O . ARG A 1 72 ? 9.601 10.452 -20.739 1.00 54.22 72 ARG A O 1
ATOM 572 N N . ILE A 1 73 ? 8.247 10.488 -22.560 1.00 46.91 73 ILE A N 1
ATOM 573 C CA . ILE A 1 73 ? 9.184 10.373 -23.694 1.00 46.91 73 ILE A CA 1
ATOM 574 C C . ILE A 1 73 ? 10.675 10.462 -23.297 1.00 46.91 73 ILE A C 1
ATOM 576 O O . ILE A 1 73 ? 11.189 11.552 -23.057 1.00 46.91 73 ILE A O 1
ATOM 580 N N . GLY A 1 74 ? 11.363 9.314 -23.276 1.00 48.69 74 GLY A N 1
ATOM 581 C CA . GLY A 1 74 ? 12.816 9.197 -23.087 1.00 48.69 74 GLY A CA 1
ATOM 582 C C . GLY A 1 74 ? 13.232 7.904 -22.360 1.00 48.69 74 GLY A C 1
ATOM 583 O O . GLY A 1 74 ? 12.411 7.317 -21.654 1.00 48.69 74 GLY A O 1
ATOM 584 N N . PRO A 1 75 ? 14.477 7.415 -22.526 1.00 48.19 75 PRO A N 1
ATOM 585 C CA . PRO A 1 75 ? 14.963 6.221 -21.831 1.00 48.19 75 PRO A CA 1
ATOM 586 C C . PRO A 1 75 ? 15.021 6.475 -20.314 1.00 48.19 75 PRO A C 1
ATOM 588 O O . PRO A 1 75 ? 15.794 7.312 -19.857 1.00 48.19 75 PRO A O 1
ATOM 591 N N . GLY A 1 76 ? 14.183 5.780 -19.534 1.00 53.91 76 GLY A N 1
ATOM 592 C CA . GLY A 1 76 ? 14.107 5.970 -18.076 1.00 53.91 76 GLY A CA 1
ATOM 593 C C . GLY A 1 76 ? 12.760 5.615 -17.440 1.00 53.91 76 GLY A C 1
ATOM 594 O O . GLY A 1 76 ? 12.294 6.341 -16.565 1.00 53.91 76 GLY A O 1
ATOM 595 N N . GLY A 1 77 ? 12.104 4.538 -17.890 1.00 57.50 77 GLY A N 1
ATOM 596 C CA . GLY A 1 77 ? 10.865 4.064 -17.268 1.00 57.50 77 GLY A CA 1
ATOM 597 C C . GLY A 1 77 ? 11.080 3.776 -15.780 1.00 57.50 77 GLY A C 1
ATOM 598 O O . GLY A 1 77 ? 11.981 3.025 -15.419 1.00 57.50 77 GLY A O 1
ATOM 599 N N . VAL A 1 78 ? 10.281 4.406 -14.921 1.00 58.16 78 VAL A N 1
ATOM 600 C CA . VAL A 1 78 ? 10.296 4.156 -13.477 1.00 58.16 78 VAL A CA 1
ATOM 601 C C . VAL A 1 78 ? 9.219 3.122 -13.180 1.00 58.16 78 VAL A C 1
ATOM 603 O O . VAL A 1 78 ? 8.042 3.369 -13.452 1.00 58.16 78 VAL A O 1
ATOM 606 N N . GLU A 1 79 ? 9.616 1.979 -12.626 1.00 71.56 79 GLU A N 1
ATOM 607 C CA . GLU A 1 79 ? 8.682 0.973 -12.123 1.00 71.56 79 GLU A CA 1
ATOM 608 C C . GLU A 1 79 ? 7.930 1.545 -10.907 1.00 71.56 79 GLU A C 1
ATOM 610 O O . GLU A 1 79 ? 8.536 2.103 -9.986 1.00 71.56 79 GLU A O 1
ATOM 615 N N . GLY A 1 80 ? 6.597 1.478 -10.932 1.00 81.38 80 GLY A N 1
ATOM 616 C CA . GLY A 1 80 ? 5.734 1.976 -9.864 1.00 81.38 80 GLY A CA 1
ATOM 617 C C . GLY A 1 80 ? 4.837 0.879 -9.298 1.00 81.38 80 GLY A C 1
ATOM 618 O O . GLY A 1 80 ? 4.583 -0.133 -9.947 1.00 81.38 80 GLY A O 1
ATOM 619 N N . LEU A 1 81 ? 4.328 1.088 -8.085 1.00 88.44 81 LEU A N 1
ATOM 620 C CA . LEU A 1 81 ? 3.309 0.237 -7.472 1.00 88.44 81 LEU A CA 1
ATOM 621 C C . LEU A 1 81 ? 2.013 1.022 -7.293 1.00 88.44 81 LEU A C 1
ATOM 623 O O . LEU A 1 81 ? 2.030 2.149 -6.801 1.00 88.44 81 LEU A O 1
ATOM 627 N N . LEU A 1 82 ? 0.889 0.390 -7.613 1.00 92.00 82 LEU A N 1
ATOM 628 C CA . LEU A 1 82 ? -0.425 0.812 -7.145 1.00 92.00 82 LEU A CA 1
ATOM 629 C C . LEU A 1 82 ? -0.767 0.023 -5.883 1.00 92.00 82 LEU A C 1
ATOM 631 O O . LEU A 1 82 ? -0.880 -1.204 -5.919 1.00 92.00 82 LEU A O 1
ATOM 635 N N . VAL A 1 83 ? -0.938 0.727 -4.769 1.00 96.00 83 VAL A N 1
ATOM 636 C CA . VAL A 1 83 ? -1.316 0.151 -3.475 1.00 96.00 83 VAL A CA 1
ATOM 637 C C . VAL A 1 83 ? -2.754 0.543 -3.179 1.00 96.00 83 VAL A C 1
ATOM 639 O O . VAL A 1 83 ? -3.070 1.723 -3.043 1.00 96.00 83 VAL A O 1
ATOM 642 N N . THR A 1 84 ? -3.632 -0.452 -3.100 1.00 98.25 84 THR A N 1
ATOM 643 C CA . THR A 1 84 ? -5.051 -0.268 -2.791 1.00 98.25 84 THR A CA 1
ATOM 644 C C . THR A 1 84 ? -5.305 -0.629 -1.339 1.00 98.25 84 THR A C 1
ATOM 646 O O . THR A 1 84 ? -5.002 -1.741 -0.904 1.00 98.25 84 THR A O 1
ATOM 649 N N . PHE A 1 85 ? -5.916 0.297 -0.615 1.00 98.62 85 PHE A N 1
ATOM 650 C CA . PHE A 1 85 ? -6.409 0.130 0.740 1.00 98.62 85 PHE A CA 1
ATOM 651 C C . PHE A 1 85 ? -7.935 0.140 0.761 1.00 98.62 85 PHE A C 1
ATOM 653 O O . PHE A 1 85 ? -8.567 0.782 -0.079 1.00 98.62 85 PHE A O 1
ATOM 660 N N . GLU A 1 86 ? -8.517 -0.524 1.753 1.00 98.25 86 GLU A N 1
ATOM 661 C CA . GLU A 1 86 ? -9.951 -0.497 2.033 1.00 98.25 86 GLU A CA 1
ATOM 662 C C . GLU A 1 86 ? -10.215 -0.291 3.529 1.00 98.25 86 GLU A C 1
ATOM 664 O O . GLU A 1 86 ? -9.425 -0.723 4.373 1.00 98.25 86 GLU A O 1
ATOM 669 N N . ARG A 1 87 ? -11.327 0.360 3.869 1.00 97.12 87 ARG A N 1
ATOM 670 C CA . ARG A 1 87 ? -11.853 0.422 5.241 1.00 97.12 87 ARG A CA 1
ATOM 671 C C . ARG A 1 87 ? -13.375 0.364 5.235 1.00 97.12 87 ARG A C 1
ATOM 673 O O . ARG A 1 87 ? -14.000 0.795 4.269 1.00 97.12 87 ARG A O 1
ATOM 680 N N . ILE A 1 88 ? -13.958 -0.165 6.306 1.00 94.69 88 ILE A N 1
ATOM 681 C CA . ILE A 1 88 ? -15.414 -0.199 6.487 1.00 94.69 88 ILE A CA 1
ATOM 682 C C . ILE A 1 88 ? -15.897 1.216 6.822 1.00 94.69 88 ILE A C 1
ATOM 684 O O . ILE A 1 88 ? -15.316 1.886 7.675 1.00 94.69 88 ILE A O 1
ATOM 688 N N . VAL A 1 89 ? -16.966 1.652 6.161 1.00 90.00 89 VAL A N 1
ATOM 689 C CA . VAL A 1 89 ? -17.699 2.881 6.469 1.00 90.00 89 VAL A CA 1
ATOM 690 C C . VAL A 1 89 ? -19.041 2.488 7.063 1.00 90.00 89 VAL A C 1
ATOM 692 O O . VAL A 1 89 ? -19.819 1.771 6.430 1.00 90.00 89 VAL A O 1
ATOM 695 N N . GLN A 1 90 ? -19.292 2.954 8.284 1.00 77.62 90 GLN A N 1
ATOM 696 C CA . GLN A 1 90 ? -20.584 2.818 8.952 1.00 77.62 90 GLN A CA 1
ATOM 697 C C . GLN A 1 90 ? -21.563 3.857 8.400 1.00 77.62 90 GLN A C 1
ATOM 699 O O . GLN A 1 90 ? -21.187 5.044 8.297 1.00 77.62 90 GLN A O 1
#

Secondary structure (DSSP, 8-state):
------------------------EEEEEEEEEE-SSTTPPPPHHHHHHHHHHHHHTT-EEEEEEEEEE--SSSS-PEEEEEEEEEEEE-

Radius of gyration: 26.31 Å; chains: 1; bounding box: 58×68×42 Å

InterPro domains:
  IPR025234 YjzH-like [PF13783] (26-87)

Sequence (90 aa):
MQVPFRLPTSASRVPMSDHGLMVERYEYKVLELREKMIGGKMSGDKLEHVLNEHAGQGWRLKAITSAEVKGRIGPGGVEGLLVTFERIVQ

pLDDT: mean 76.45, std 19.22, range [46.34, 98.62]

Organism: NCBI:txid175570

Foldseek 3Di:
DDDDDDDDDDDPPPVPPPPPPPPQDKDKDKDKFWDPPQVDDDDPVVVVVVQVVVVVVQKDWDDKDWDQDDDPDDPGTITIIITMIMHTDD